Protein AF-A0A060C1A0-F1 (afdb_monomer_lite)

Structure (mmCIF, N/CA/C/O backbone):
data_AF-A0A060C1A0-F1
#
_entry.id   AF-A0A060C1A0-F1
#
loop_
_atom_site.group_PDB
_atom_site.id
_atom_site.type_symbol
_atom_site.label_atom_id
_atom_site.label_alt_id
_atom_site.label_comp_id
_atom_site.label_asym_id
_atom_site.label_entity_id
_atom_site.label_seq_id
_atom_site.pdbx_PDB_ins_code
_atom_site.Cartn_x
_atom_site.Cartn_y
_atom_site.Cartn_z
_atom_site.occupancy
_atom_site.B_iso_or_equiv
_atom_site.auth_seq_id
_atom_site.auth_comp_id
_atom_site.auth_asym_id
_atom_site.auth_atom_id
_atom_site.pdbx_PDB_model_num
ATOM 1 N N . SER A 1 1 ? 15.159 -4.010 13.144 1.00 73.69 1 SER A N 1
ATOM 2 C CA . SER A 1 1 ? 14.381 -2.811 12.758 1.00 73.69 1 SER A CA 1
ATOM 3 C C . SER A 1 1 ? 13.666 -3.091 11.442 1.00 73.69 1 SER A C 1
ATOM 5 O O . SER A 1 1 ? 14.063 -4.011 10.738 1.00 73.69 1 SER A O 1
ATOM 7 N N . MET A 1 2 ? 12.583 -2.373 11.127 1.00 83.44 2 MET A N 1
ATOM 8 C CA . MET A 1 2 ? 11.869 -2.545 9.854 1.00 83.44 2 MET A CA 1
ATOM 9 C C . MET A 1 2 ? 12.676 -1.913 8.714 1.00 83.44 2 MET A C 1
ATOM 11 O O . MET A 1 2 ? 13.098 -0.762 8.839 1.00 83.44 2 MET A O 1
ATOM 15 N N . GLN A 1 3 ? 12.874 -2.663 7.629 1.00 91.25 3 GLN A N 1
ATOM 16 C CA . GLN A 1 3 ? 13.593 -2.197 6.441 1.00 91.25 3 GLN A CA 1
ATOM 17 C C . GLN A 1 3 ? 12.909 -0.956 5.832 1.00 91.25 3 GLN A C 1
ATOM 19 O O . GLN A 1 3 ? 11.673 -0.918 5.824 1.00 91.25 3 GLN A O 1
ATOM 24 N N . PRO A 1 4 ? 13.668 0.043 5.336 1.00 91.38 4 PRO A N 1
ATOM 25 C CA . PRO A 1 4 ? 13.127 1.258 4.718 1.00 91.38 4 PRO A CA 1
ATOM 26 C C . PRO A 1 4 ? 12.074 0.977 3.641 1.00 91.38 4 PRO A C 1
ATOM 28 O O . PRO A 1 4 ? 10.989 1.553 3.666 1.00 91.38 4 PRO A O 1
ATOM 31 N N . GLU A 1 5 ? 12.341 0.011 2.766 1.00 93.00 5 GLU A N 1
ATOM 32 C CA . GLU A 1 5 ? 11.472 -0.367 1.649 1.00 93.00 5 GLU A CA 1
ATOM 33 C C . GLU A 1 5 ? 10.121 -0.892 2.143 1.00 93.00 5 GLU A C 1
ATOM 35 O O . GLU A 1 5 ? 9.077 -0.608 1.561 1.00 93.00 5 GLU A O 1
ATOM 40 N N . GLN A 1 6 ? 10.112 -1.610 3.270 1.00 90.31 6 GLN A N 1
ATOM 41 C CA . GLN A 1 6 ? 8.870 -2.088 3.873 1.00 90.31 6 GLN A CA 1
ATOM 42 C C . GLN A 1 6 ? 8.052 -0.941 4.470 1.00 90.31 6 GLN A C 1
ATOM 44 O O . GLN A 1 6 ? 6.825 -1.000 4.460 1.00 90.31 6 GLN A O 1
ATOM 49 N N . GLN A 1 7 ? 8.704 0.117 4.965 1.00 91.69 7 GLN A N 1
ATOM 50 C CA . GLN A 1 7 ? 7.994 1.305 5.448 1.00 91.69 7 GLN A CA 1
ATOM 51 C C . GLN A 1 7 ? 7.317 2.019 4.280 1.00 91.69 7 GLN A C 1
ATOM 53 O O . GLN A 1 7 ? 6.117 2.271 4.339 1.00 91.69 7 GLN A O 1
ATOM 58 N N . ILE A 1 8 ? 8.063 2.221 3.191 1.00 93.44 8 ILE A N 1
ATOM 59 C CA . ILE A 1 8 ? 7.574 2.849 1.959 1.00 93.44 8 ILE A CA 1
ATOM 60 C C . ILE A 1 8 ? 6.383 2.070 1.380 1.00 93.44 8 ILE A C 1
ATOM 62 O O . ILE A 1 8 ? 5.357 2.662 1.053 1.00 93.44 8 ILE A O 1
ATOM 66 N N . ASN A 1 9 ? 6.465 0.735 1.322 1.00 92.12 9 ASN A N 1
ATOM 67 C CA . ASN A 1 9 ? 5.353 -0.101 0.856 1.00 92.12 9 ASN A CA 1
ATOM 68 C C . ASN A 1 9 ? 4.079 0.107 1.690 1.00 92.12 9 ASN A C 1
ATOM 70 O O . ASN A 1 9 ? 2.977 0.164 1.146 1.00 92.12 9 ASN A O 1
ATOM 74 N N . LEU A 1 10 ? 4.220 0.233 3.012 1.00 94.44 10 LEU A N 1
ATOM 75 C CA . LEU A 1 10 ? 3.090 0.454 3.914 1.00 94.44 10 LEU A CA 1
ATOM 76 C C . LEU A 1 10 ? 2.497 1.854 3.740 1.00 94.44 10 LEU A C 1
ATOM 78 O O . LEU A 1 10 ? 1.275 1.993 3.774 1.00 94.44 10 LEU A O 1
ATOM 82 N N . ASP A 1 11 ? 3.334 2.861 3.502 1.00 94.75 11 ASP A N 1
ATOM 83 C CA . ASP A 1 11 ? 2.884 4.227 3.239 1.00 94.75 11 ASP A CA 1
ATOM 84 C C . ASP A 1 11 ? 2.111 4.313 1.917 1.00 94.75 11 ASP A C 1
ATOM 86 O O . ASP A 1 11 ? 1.034 4.907 1.887 1.00 94.75 11 ASP A O 1
ATOM 90 N N . HIS A 1 12 ? 2.568 3.639 0.857 1.00 95.56 12 HIS A N 1
ATOM 91 C CA . HIS A 1 12 ? 1.835 3.573 -0.413 1.00 95.56 12 HIS A CA 1
ATOM 92 C C . HIS A 1 12 ? 0.451 2.922 -0.264 1.00 95.56 12 HIS A C 1
ATOM 94 O O . HIS A 1 12 ? -0.529 3.426 -0.812 1.00 95.56 12 HIS A O 1
ATOM 100 N N . ILE A 1 13 ? 0.333 1.838 0.514 1.00 96.88 13 ILE A N 1
ATOM 101 C CA . ILE A 1 13 ? -0.962 1.186 0.787 1.00 96.88 13 ILE A CA 1
ATOM 102 C C . ILE A 1 13 ? -1.928 2.153 1.490 1.00 96.88 13 ILE A C 1
ATOM 104 O O . ILE A 1 13 ? -3.116 2.205 1.163 1.00 96.88 13 ILE A O 1
ATOM 108 N N . VAL A 1 14 ? -1.428 2.925 2.457 1.00 97.38 14 VAL A N 1
ATOM 109 C CA . VAL A 1 14 ? -2.231 3.897 3.215 1.00 97.38 14 VAL A CA 1
ATOM 110 C C . VAL A 1 14 ? -2.620 5.085 2.339 1.00 97.38 14 VAL A C 1
ATOM 112 O O . VAL A 1 14 ? -3.780 5.486 2.355 1.00 97.38 14 VAL A O 1
ATOM 115 N N . GLN A 1 15 ? -1.690 5.616 1.540 1.00 97.00 15 GLN A N 1
ATOM 116 C CA . GLN A 1 15 ? -1.949 6.699 0.584 1.00 97.00 15 GLN A CA 1
ATOM 117 C C . GLN A 1 15 ? -2.988 6.302 -0.469 1.00 97.00 15 GLN A C 1
ATOM 119 O O . GLN A 1 15 ? -3.838 7.113 -0.827 1.00 97.00 15 GLN A O 1
ATOM 124 N N . ALA A 1 16 ? -2.979 5.042 -0.912 1.00 96.81 16 ALA A N 1
ATOM 125 C CA . ALA A 1 16 ? -4.007 4.492 -1.791 1.00 96.81 16 ALA A CA 1
ATOM 126 C C . ALA A 1 16 ? -5.373 4.315 -1.095 1.00 96.81 16 ALA A C 1
ATOM 128 O O . ALA A 1 16 ? -6.345 3.927 -1.738 1.00 96.81 16 ALA A O 1
ATOM 129 N N . GLY A 1 17 ? -5.462 4.553 0.219 1.00 97.75 17 GLY A N 1
ATOM 130 C CA . GLY A 1 17 ? -6.665 4.315 1.012 1.00 97.75 17 GLY A CA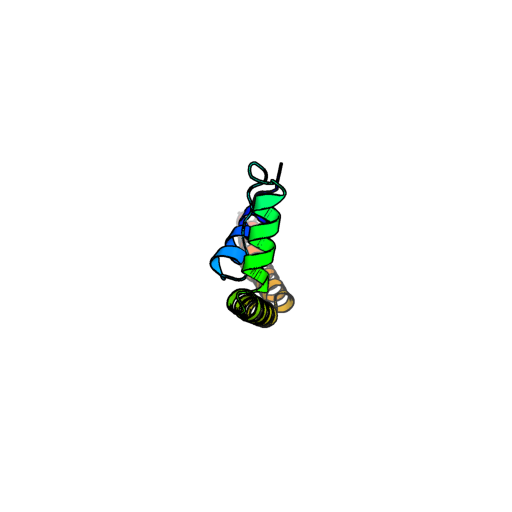 1
ATOM 131 C C . GLY A 1 17 ? -7.038 2.835 1.091 1.00 97.75 17 GLY A C 1
ATOM 132 O O . GLY A 1 17 ? -8.212 2.518 1.266 1.00 97.75 17 GLY A O 1
ATOM 133 N N . ALA A 1 18 ? -6.067 1.935 0.911 1.00 97.88 18 ALA A N 1
ATOM 134 C CA . ALA A 1 18 ? -6.257 0.485 0.867 1.00 97.88 18 ALA A CA 1
ATOM 135 C C . ALA A 1 18 ? -5.921 -0.205 2.203 1.00 97.88 18 ALA A C 1
ATOM 137 O O . ALA A 1 18 ? -6.115 -1.411 2.344 1.00 97.88 18 ALA A O 1
ATOM 138 N N . GLY A 1 19 ? -5.431 0.539 3.198 1.00 97.69 19 GLY A N 1
ATOM 139 C CA . GLY A 1 19 ? -5.124 -0.010 4.514 1.00 97.69 19 GLY A CA 1
ATOM 140 C C . GLY A 1 19 ? -4.939 1.045 5.598 1.00 97.69 19 GLY A C 1
ATOM 141 O O . GLY A 1 19 ? -4.908 2.246 5.336 1.00 97.69 19 GLY A O 1
ATOM 142 N N . ILE A 1 20 ? -4.805 0.568 6.835 1.00 97.88 20 ILE A N 1
ATOM 143 C CA . ILE A 1 20 ? -4.604 1.392 8.030 1.00 97.88 20 ILE A CA 1
ATOM 144 C C . ILE A 1 20 ? -3.237 1.069 8.627 1.00 97.88 20 ILE A C 1
ATOM 146 O O . ILE A 1 20 ? -2.924 -0.087 8.923 1.00 97.88 20 ILE A O 1
ATOM 150 N N . ARG A 1 21 ? -2.422 2.101 8.858 1.00 95.75 21 ARG A N 1
ATOM 151 C CA . ARG A 1 21 ? -1.140 1.953 9.545 1.00 95.75 21 ARG A CA 1
ATOM 152 C C . ARG A 1 21 ? -1.336 1.979 11.053 1.00 95.75 21 ARG A C 1
ATOM 154 O O . ARG A 1 21 ? -1.785 2.979 11.606 1.00 95.75 21 ARG A O 1
ATOM 161 N N . VAL A 1 22 ? -0.887 0.926 11.735 1.00 95.75 22 VAL A N 1
ATOM 162 C CA . VAL A 1 22 ? -0.732 0.940 13.195 1.00 95.75 22 VAL A CA 1
ATOM 163 C C . VAL A 1 22 ? 0.762 0.901 13.532 1.00 95.75 22 VAL A C 1
ATOM 165 O O . VAL A 1 22 ? 1.392 -0.143 13.354 1.00 95.75 22 VA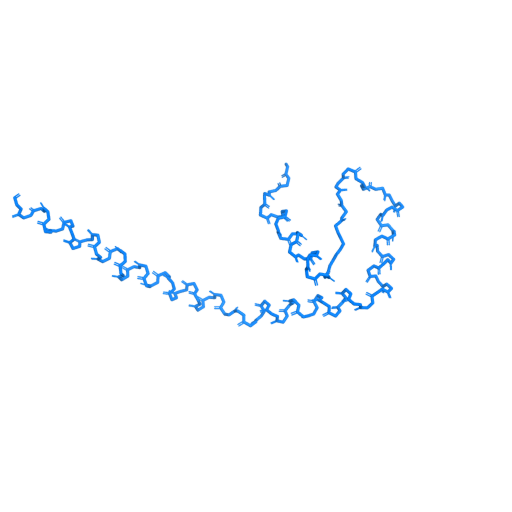L A O 1
ATOM 168 N N . PRO A 1 23 ? 1.362 2.009 14.009 1.00 91.19 23 PRO A N 1
ATOM 169 C CA . PRO A 1 23 ? 2.757 2.017 14.444 1.00 91.19 23 PRO A CA 1
ATOM 170 C C . PRO A 1 23 ? 2.985 1.027 15.591 1.00 91.19 23 PRO A C 1
ATOM 172 O O . PRO A 1 23 ? 2.149 0.942 16.490 1.00 91.19 23 PRO A O 1
ATOM 175 N N . ALA A 1 24 ? 4.127 0.331 15.601 1.00 91.25 24 ALA A N 1
ATOM 176 C CA . ALA A 1 24 ? 4.440 -0.708 16.594 1.00 91.25 24 ALA A CA 1
ATOM 177 C C . ALA A 1 24 ? 4.305 -0.219 18.048 1.00 91.25 24 ALA A C 1
ATOM 179 O O . ALA A 1 24 ? 3.725 -0.897 18.891 1.00 91.25 24 ALA A O 1
ATOM 180 N N . VAL A 1 25 ? 4.723 1.021 18.322 1.00 94.06 25 VAL A N 1
ATOM 181 C CA . VAL A 1 25 ? 4.593 1.664 19.646 1.00 94.06 25 VAL A CA 1
ATOM 182 C C . VAL A 1 25 ? 3.136 1.856 20.105 1.00 94.06 25 VAL A C 1
ATOM 184 O O . VAL A 1 25 ? 2.880 2.151 21.270 1.00 94.06 25 VAL A O 1
ATOM 187 N N . ARG A 1 26 ? 2.160 1.694 19.203 1.00 95.25 26 ARG A N 1
ATOM 188 C CA . ARG A 1 26 ? 0.716 1.798 19.465 1.00 95.25 26 ARG A CA 1
ATOM 189 C C . ARG A 1 26 ? -0.011 0.451 19.395 1.00 95.25 26 ARG A C 1
ATOM 191 O O . ARG A 1 26 ? -1.242 0.440 19.441 1.00 95.25 26 ARG A O 1
ATOM 198 N N . TRP A 1 27 ? 0.701 -0.675 19.310 1.00 95.38 27 TRP A N 1
ATOM 199 C CA . TRP A 1 27 ? 0.104 -2.015 19.265 1.00 95.38 27 TRP A CA 1
ATOM 200 C C . TRP A 1 27 ? -0.501 -2.407 20.616 1.00 95.38 27 TRP A C 1
ATOM 202 O O . TRP A 1 27 ? 0.080 -3.123 21.423 1.00 95.38 27 TRP A O 1
ATOM 212 N N . LYS A 1 28 ? -1.712 -1.912 20.865 1.00 97.56 28 LYS A N 1
ATOM 213 C CA . LYS A 1 28 ? -2.553 -2.269 22.008 1.00 97.56 28 LYS A CA 1
ATOM 214 C C . LYS A 1 28 ? -3.797 -2.970 21.484 1.00 97.56 28 LYS A C 1
ATOM 216 O O . LYS A 1 28 ? -4.369 -2.517 20.493 1.00 97.56 28 LYS A O 1
ATOM 221 N N . LYS A 1 29 ? -4.277 -4.004 22.188 1.00 98.06 29 LYS A N 1
ATOM 222 C CA . LYS A 1 29 ? -5.476 -4.788 21.815 1.00 98.06 29 LYS A CA 1
ATOM 223 C C . LYS A 1 29 ? -6.640 -3.907 21.346 1.00 98.06 29 LYS A C 1
ATOM 225 O O . LYS A 1 29 ? -7.226 -4.162 20.301 1.00 98.06 29 LYS A O 1
ATOM 230 N N . ARG A 1 30 ? -6.944 -2.839 22.095 1.00 98.19 30 ARG A N 1
ATOM 231 C CA . ARG A 1 30 ? -8.013 -1.885 21.756 1.00 98.19 30 ARG A CA 1
ATOM 232 C C . ARG A 1 30 ? -7.789 -1.189 20.409 1.00 98.19 30 ARG A C 1
ATOM 234 O O . ARG A 1 30 ? -8.734 -1.083 19.645 1.00 98.19 30 ARG A O 1
ATOM 241 N N . ILE A 1 31 ? -6.574 -0.716 20.130 1.00 98.12 31 ILE A N 1
ATOM 242 C CA . ILE A 1 31 ? -6.252 0.007 18.888 1.00 98.12 31 ILE A CA 1
ATOM 243 C C . ILE A 1 31 ? -6.325 -0.931 17.686 1.00 98.12 31 ILE A C 1
ATOM 245 O O . ILE A 1 31 ? -6.911 -0.575 16.672 1.00 98.12 31 ILE A O 1
ATOM 249 N N . ILE A 1 32 ? -5.780 -2.141 17.823 1.00 97.88 32 ILE A N 1
ATOM 250 C CA . ILE A 1 32 ? -5.831 -3.149 16.759 1.00 97.88 32 ILE A CA 1
ATOM 251 C C . ILE A 1 32 ? -7.285 -3.516 16.451 1.00 97.88 32 ILE A C 1
ATOM 253 O O . ILE A 1 32 ? -7.674 -3.517 15.289 1.00 97.88 32 ILE A O 1
ATOM 257 N N . ARG A 1 33 ? -8.106 -3.756 17.485 1.00 98.38 33 ARG A N 1
ATOM 258 C CA . ARG A 1 33 ? -9.539 -4.029 17.315 1.00 98.38 33 ARG A CA 1
ATOM 259 C C . ARG A 1 33 ? -10.247 -2.903 16.561 1.00 98.38 33 ARG A C 1
ATOM 261 O O . ARG A 1 33 ? -10.944 -3.192 15.602 1.00 98.38 33 ARG A O 1
ATOM 268 N N . LEU A 1 34 ? -10.027 -1.647 16.953 1.00 98.31 34 LEU A N 1
ATOM 269 C CA . LEU A 1 34 ? -10.637 -0.495 16.279 1.00 98.31 34 LEU A CA 1
ATOM 270 C C . LEU A 1 34 ? -10.219 -0.390 14.806 1.00 98.31 34 LEU A C 1
ATOM 272 O O . LEU A 1 34 ? -11.055 -0.105 13.961 1.00 98.31 34 LEU A O 1
ATOM 276 N N . ALA A 1 35 ? -8.950 -0.655 14.483 1.00 98.12 35 ALA A N 1
ATOM 277 C CA . ALA A 1 35 ? -8.491 -0.657 13.095 1.00 98.12 35 ALA A CA 1
ATOM 278 C C . ALA A 1 35 ? -9.142 -1.781 12.268 1.00 98.12 35 ALA A C 1
ATOM 280 O O . ALA A 1 35 ? -9.489 -1.567 11.109 1.00 98.12 35 ALA A O 1
ATOM 281 N N . ILE A 1 36 ? -9.327 -2.967 12.860 1.00 98.00 36 ILE A N 1
ATOM 282 C CA . ILE A 1 36 ? -10.040 -4.081 12.217 1.00 98.00 36 ILE A CA 1
ATOM 283 C C . ILE A 1 36 ? -11.517 -3.724 12.008 1.00 98.00 36 ILE A C 1
ATOM 285 O O . ILE A 1 36 ? -12.058 -3.963 10.933 1.00 98.00 36 ILE A O 1
ATOM 289 N N . GLU A 1 37 ? -12.174 -3.149 13.012 1.00 98.38 37 GLU A N 1
ATOM 290 C CA . GLU A 1 37 ? -13.571 -2.712 12.909 1.00 98.38 37 GLU A CA 1
ATOM 291 C C . GLU A 1 37 ? -13.735 -1.667 11.797 1.00 98.38 37 GLU A C 1
ATOM 293 O O . GLU A 1 37 ? -14.561 -1.860 10.911 1.00 98.38 37 GLU A O 1
ATOM 298 N N . GLU A 1 38 ? -12.882 -0.640 11.760 1.00 98.12 38 GLU A N 1
ATOM 299 C CA . GLU A 1 38 ? -12.909 0.389 10.712 1.00 98.12 38 GLU A CA 1
ATOM 300 C C . GLU A 1 38 ? -12.732 -0.215 9.311 1.00 98.12 38 GLU A C 1
ATOM 302 O O . GLU A 1 38 ? -13.567 -0.008 8.431 1.00 98.12 38 GLU A O 1
ATOM 307 N N . ILE A 1 39 ? -11.681 -1.016 9.093 1.00 97.75 39 ILE A N 1
ATOM 308 C CA . ILE A 1 39 ? -11.381 -1.543 7.753 1.00 97.75 39 ILE A CA 1
ATOM 309 C C . ILE A 1 39 ? -12.434 -2.547 7.259 1.00 97.75 39 ILE A C 1
ATOM 311 O O . ILE A 1 39 ? -12.615 -2.706 6.053 1.00 97.75 39 ILE A O 1
ATOM 315 N N . THR A 1 40 ? -13.127 -3.236 8.172 1.00 97.62 40 THR A N 1
ATOM 316 C CA . THR A 1 40 ? -14.173 -4.211 7.819 1.00 97.62 40 THR A CA 1
ATOM 317 C C . THR A 1 40 ? -15.540 -3.566 7.610 1.00 97.62 40 THR A C 1
ATOM 319 O O . THR A 1 40 ? -16.313 -4.060 6.791 1.00 97.62 40 THR A O 1
ATOM 322 N N . GLN A 1 41 ? -15.840 -2.467 8.305 1.00 98.00 41 GLN A N 1
ATOM 323 C CA . GLN A 1 41 ? -17.113 -1.749 8.182 1.00 98.00 41 GLN A CA 1
ATOM 324 C C . GLN A 1 41 ? -17.109 -0.732 7.036 1.00 98.00 41 GLN A C 1
ATOM 326 O O . GLN A 1 41 ? -18.158 -0.434 6.466 1.00 98.00 41 GLN A O 1
ATOM 331 N N . ASN A 1 42 ? -15.938 -0.222 6.656 1.00 97.88 42 ASN A N 1
ATOM 332 C CA . ASN A 1 42 ? -15.801 0.757 5.591 1.00 97.88 42 ASN A CA 1
ATOM 333 C C . ASN A 1 42 ? -15.407 0.089 4.261 1.00 97.88 42 ASN A C 1
ATOM 335 O O . ASN A 1 42 ? -14.240 -0.196 3.983 1.00 97.88 42 ASN A O 1
ATOM 339 N N . ALA A 1 43 ? -16.403 -0.116 3.392 1.00 97.75 43 ALA A N 1
ATOM 340 C CA . ALA A 1 43 ? -16.227 -0.768 2.092 1.00 97.75 43 ALA A CA 1
ATOM 341 C C . ALA A 1 43 ? -15.248 -0.039 1.144 1.00 97.75 43 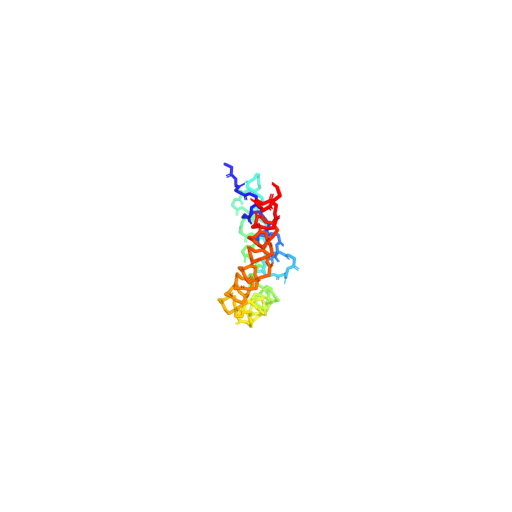ALA A C 1
ATOM 343 O O . ALA A 1 43 ? -14.758 -0.650 0.188 1.00 97.75 43 ALA A O 1
ATOM 344 N N . ALA A 1 44 ? -14.931 1.239 1.395 1.00 98.25 44 ALA A N 1
ATOM 345 C CA . ALA A 1 44 ? -13.977 1.990 0.584 1.00 98.25 44 ALA A CA 1
ATOM 346 C C . ALA A 1 44 ? -12.576 1.361 0.613 1.00 98.25 44 ALA A C 1
ATOM 348 O O . ALA A 1 44 ? -11.940 1.284 -0.437 1.00 98.25 44 ALA A O 1
ATOM 349 N N . TYR A 1 45 ? -12.129 0.829 1.759 1.00 98.44 45 TYR A N 1
ATOM 350 C CA . TYR A 1 45 ? -10.824 0.166 1.863 1.00 98.44 45 TYR A CA 1
ATOM 351 C C . TYR A 1 45 ? -10.714 -1.029 0.921 1.00 98.44 45 TYR A C 1
ATOM 353 O O . TYR A 1 45 ? -9.730 -1.164 0.195 1.00 98.44 45 TYR A O 1
ATOM 361 N N . ARG A 1 46 ? -11.755 -1.867 0.875 1.00 97.81 46 ARG A N 1
ATOM 362 C CA . ARG A 1 46 ? -11.807 -3.013 -0.036 1.00 97.81 46 ARG A CA 1
ATOM 363 C C . ARG A 1 46 ? -11.789 -2.568 -1.495 1.00 97.81 46 ARG A C 1
ATOM 365 O O . ARG A 1 46 ? -10.989 -3.082 -2.273 1.00 97.81 46 ARG A O 1
ATOM 372 N N . LYS A 1 47 ? -12.633 -1.598 -1.855 1.00 98.25 47 LYS A N 1
ATOM 373 C CA . LYS A 1 47 ? -12.700 -1.058 -3.220 1.00 98.25 47 LYS A CA 1
ATOM 374 C C . LYS A 1 47 ? -11.348 -0.493 -3.669 1.00 98.25 47 LYS A C 1
ATOM 376 O O . LYS A 1 47 ? -10.913 -0.740 -4.791 1.00 98.25 47 LYS A O 1
ATOM 381 N N . ASN A 1 48 ? -10.670 0.239 -2.792 1.00 98.31 48 ASN A N 1
ATOM 382 C CA . ASN A 1 48 ? -9.362 0.818 -3.078 1.00 98.31 48 ASN A CA 1
ATOM 383 C C . ASN A 1 48 ? -8.264 -0.248 -3.167 1.00 98.31 48 ASN A C 1
ATOM 385 O O . ASN A 1 48 ? -7.411 -0.161 -4.045 1.00 98.31 48 ASN A O 1
ATOM 389 N N . ALA A 1 49 ? -8.305 -1.283 -2.324 1.00 97.38 49 ALA A N 1
ATOM 390 C CA . ALA A 1 49 ? -7.384 -2.414 -2.415 1.00 97.38 49 ALA A CA 1
ATOM 391 C C . ALA A 1 49 ? -7.548 -3.188 -3.735 1.00 97.38 49 ALA A C 1
ATOM 393 O O . ALA A 1 49 ? -6.558 -3.564 -4.362 1.00 97.38 49 ALA A O 1
ATOM 394 N N . GLU A 1 50 ? -8.787 -3.392 -4.192 1.00 97.31 50 GLU A N 1
ATOM 395 C CA . GLU A 1 50 ? -9.076 -3.998 -5.497 1.00 97.31 50 GLU A CA 1
ATOM 396 C C . GLU A 1 50 ? -8.557 -3.120 -6.647 1.00 97.31 50 GLU A C 1
ATOM 398 O O . GLU A 1 50 ? -7.881 -3.630 -7.540 1.00 97.31 50 GLU A O 1
ATOM 403 N N . LYS A 1 51 ? -8.776 -1.800 -6.580 1.00 96.75 51 LYS A N 1
ATOM 404 C CA . LYS A 1 51 ? -8.230 -0.841 -7.552 1.00 96.75 51 LYS A CA 1
ATOM 405 C C . LYS A 1 51 ? -6.698 -0.884 -7.603 1.00 96.75 51 LYS A C 1
ATOM 407 O O . LYS A 1 51 ? -6.140 -1.017 -8.689 1.00 96.75 51 LYS A O 1
ATOM 412 N N . LEU A 1 52 ? -6.029 -0.836 -6.448 1.00 95.44 52 LEU A N 1
ATOM 413 C CA . LEU A 1 52 ? -4.569 -0.908 -6.346 1.00 95.44 52 LEU A CA 1
ATOM 414 C C . LEU A 1 52 ? -4.032 -2.219 -6.937 1.00 95.44 52 LEU A C 1
ATOM 416 O O . LEU A 1 52 ? -3.073 -2.214 -7.705 1.00 95.44 52 LEU A O 1
ATOM 420 N N . ARG A 1 53 ? -4.678 -3.351 -6.636 1.00 94.62 53 ARG A N 1
ATOM 421 C CA . ARG A 1 53 ? -4.329 -4.654 -7.222 1.00 94.62 53 ARG A CA 1
ATOM 422 C C . ARG A 1 53 ? -4.420 -4.624 -8.747 1.00 94.62 53 ARG A C 1
ATOM 424 O O . ARG A 1 53 ? -3.538 -5.154 -9.421 1.00 94.62 53 ARG A O 1
ATOM 431 N N . ASP A 1 54 ? -5.492 -4.059 -9.288 1.00 94.62 54 ASP A N 1
ATOM 432 C CA . ASP A 1 54 ? -5.714 -4.022 -10.731 1.00 94.62 54 ASP A CA 1
ATOM 433 C C . ASP A 1 54 ? -4.712 -3.084 -11.426 1.00 94.62 54 ASP A C 1
ATOM 435 O O . ASP A 1 54 ? -4.210 -3.420 -12.498 1.00 94.62 54 ASP A O 1
ATOM 439 N N . GLU A 1 55 ? -4.338 -1.968 -10.795 1.00 91.31 55 GLU A N 1
ATOM 440 C CA . GLU A 1 55 ? -3.244 -1.096 -11.245 1.00 91.31 55 GLU A CA 1
ATOM 441 C C . GLU A 1 55 ? -1.900 -1.835 -11.265 1.00 91.31 55 GLU A C 1
ATOM 443 O O . GLU A 1 55 ? -1.216 -1.830 -12.288 1.00 91.31 55 GLU A O 1
ATOM 448 N N . MET A 1 56 ? -1.556 -2.557 -10.193 1.00 88.31 56 MET A N 1
ATOM 449 C CA . MET A 1 56 ? -0.323 -3.353 -10.134 1.00 88.31 56 MET A CA 1
ATOM 450 C C . MET A 1 56 ? -0.275 -4.440 -11.216 1.00 88.31 56 MET A C 1
ATOM 452 O O . MET A 1 56 ? 0.784 -4.704 -11.779 1.00 88.31 56 MET A O 1
ATOM 456 N N . ARG A 1 57 ? -1.415 -5.062 -11.539 1.00 88.31 57 ARG A N 1
ATOM 457 C CA . ARG A 1 57 ? -1.509 -6.104 -12.578 1.00 88.31 57 ARG A CA 1
ATOM 458 C C . ARG A 1 57 ? -1.364 -5.575 -14.000 1.00 88.31 57 ARG A C 1
ATOM 460 O O . ARG A 1 57 ? -0.988 -6.342 -14.880 1.00 88.31 57 ARG A O 1
ATOM 467 N N . ARG A 1 58 ? -1.673 -4.298 -14.246 1.00 88.25 58 ARG A N 1
ATOM 468 C CA . ARG A 1 58 ? -1.488 -3.677 -15.570 1.00 88.25 58 ARG A CA 1
ATOM 469 C C . ARG A 1 58 ? -0.017 -3.480 -15.921 1.00 88.25 58 ARG A C 1
ATOM 471 O O . ARG A 1 58 ? 0.310 -3.338 -17.095 1.00 88.25 58 ARG A O 1
ATOM 478 N N . ILE A 1 59 ? 0.861 -3.466 -14.924 1.00 84.75 59 ILE A N 1
ATOM 479 C CA . ILE A 1 59 ? 2.294 -3.294 -15.126 1.00 84.75 59 ILE A CA 1
ATOM 480 C C . ILE A 1 59 ? 2.902 -4.655 -15.476 1.00 84.75 59 ILE A C 1
ATOM 482 O O . ILE A 1 59 ? 3.127 -5.489 -14.599 1.00 84.75 59 ILE A O 1
ATOM 486 N N . ASP A 1 60 ? 3.227 -4.870 -16.754 1.00 85.19 60 ASP A N 1
ATOM 487 C CA . ASP A 1 60 ? 4.087 -5.986 -17.165 1.00 85.19 60 ASP A CA 1
ATOM 488 C C . ASP A 1 60 ? 5.540 -5.673 -16.794 1.00 85.19 60 ASP A C 1
ATOM 490 O O . ASP A 1 60 ? 6.353 -5.199 -17.593 1.00 85.19 60 ASP A O 1
ATOM 494 N N . SER A 1 61 ? 5.847 -5.908 -15.521 1.00 83.69 61 SER A N 1
ATOM 495 C CA . SER A 1 61 ? 7.140 -5.581 -14.926 1.00 83.69 61 SER A CA 1
ATOM 496 C C . SER A 1 61 ? 8.262 -6.375 -15.587 1.00 83.69 61 SER A C 1
ATOM 498 O O . SER A 1 61 ? 9.347 -5.844 -15.781 1.00 83.69 61 SER A O 1
ATOM 500 N N . ARG A 1 62 ? 8.005 -7.623 -16.004 1.00 86.75 62 ARG A N 1
ATOM 501 C CA . ARG A 1 62 ? 9.022 -8.447 -16.671 1.00 86.75 62 ARG A CA 1
ATOM 502 C C . ARG A 1 62 ? 9.417 -7.849 -18.007 1.00 86.75 62 ARG A C 1
ATOM 504 O O . ARG A 1 62 ? 10.607 -7.688 -18.264 1.00 86.75 62 ARG A O 1
ATOM 511 N N . ARG A 1 63 ? 8.433 -7.496 -18.837 1.00 91.75 63 ARG A N 1
ATOM 512 C CA . ARG A 1 63 ? 8.703 -6.873 -20.132 1.00 91.75 63 ARG A CA 1
ATOM 513 C C . ARG A 1 63 ? 9.392 -5.523 -19.966 1.00 91.75 63 ARG A C 1
ATOM 515 O O . ARG A 1 63 ? 10.381 -5.276 -20.650 1.00 91.75 63 ARG A O 1
ATOM 522 N N . ALA A 1 64 ? 8.900 -4.679 -19.059 1.00 90.38 64 ALA A N 1
ATOM 523 C CA . ALA A 1 64 ? 9.479 -3.361 -18.810 1.00 90.38 64 ALA A CA 1
ATOM 524 C C . ALA A 1 64 ? 10.934 -3.457 -18.320 1.00 90.38 64 ALA A C 1
ATOM 526 O O . ALA A 1 64 ? 11.810 -2.785 -18.858 1.00 90.38 64 ALA A O 1
ATOM 527 N N . THR A 1 65 ? 11.214 -4.339 -17.357 1.00 93.19 65 THR A N 1
ATOM 528 C CA . THR A 1 65 ? 12.572 -4.563 -16.848 1.00 93.19 65 THR A CA 1
ATOM 529 C C . THR A 1 65 ? 13.486 -5.149 -17.919 1.00 93.19 65 THR A C 1
ATOM 531 O O . THR A 1 65 ? 14.600 -4.664 -18.080 1.00 93.19 65 THR A O 1
ATOM 534 N N . ALA A 1 66 ? 13.034 -6.148 -18.683 1.00 94.12 66 ALA A N 1
ATOM 535 C CA . ALA A 1 66 ? 13.840 -6.736 -19.751 1.00 94.12 66 ALA A CA 1
ATOM 536 C C . ALA A 1 66 ? 14.207 -5.699 -20.823 1.00 94.12 66 ALA A C 1
ATOM 538 O O . ALA A 1 66 ? 15.366 -5.624 -21.224 1.00 94.12 66 ALA A O 1
ATOM 539 N N . ALA A 1 67 ? 13.245 -4.867 -21.235 1.00 94.25 67 ALA A N 1
ATOM 540 C CA . ALA A 1 67 ? 13.489 -3.781 -22.177 1.00 94.25 67 ALA A CA 1
ATOM 541 C C . ALA A 1 67 ? 14.501 -2.764 -21.626 1.00 94.25 67 ALA A C 1
ATOM 543 O O . ALA A 1 67 ? 15.437 -2.408 -22.332 1.00 94.25 67 ALA A O 1
ATOM 544 N N . ALA A 1 68 ? 14.362 -2.352 -20.362 1.00 94.12 68 ALA A N 1
ATOM 545 C CA . ALA A 1 68 ? 15.277 -1.401 -19.732 1.00 94.12 68 ALA A CA 1
ATOM 546 C C . ALA A 1 68 ? 16.706 -1.955 -19.583 1.00 94.12 68 ALA A C 1
ATOM 548 O O . ALA A 1 68 ? 17.675 -1.243 -19.831 1.00 94.12 68 ALA A O 1
ATOM 549 N N . ILE A 1 69 ? 16.851 -3.231 -19.208 1.00 94.06 69 ILE A N 1
ATOM 550 C CA . ILE A 1 69 ? 18.160 -3.896 -19.121 1.00 94.06 69 ILE A CA 1
ATOM 551 C C . ILE A 1 69 ? 18.798 -3.991 -20.506 1.00 94.06 69 ILE A C 1
ATOM 553 O O . ILE A 1 69 ? 19.985 -3.712 -20.654 1.00 94.06 69 ILE A O 1
ATOM 557 N N . TRP A 1 70 ? 18.026 -4.387 -21.518 1.00 93.75 70 TRP A N 1
ATOM 558 C CA . TRP A 1 70 ? 18.538 -4.503 -22.879 1.00 93.75 70 TRP A CA 1
ATOM 559 C C . TRP A 1 70 ? 18.999 -3.151 -23.426 1.00 93.75 70 TRP A C 1
ATOM 561 O O . TRP A 1 70 ? 20.106 -3.051 -23.950 1.00 93.75 70 TRP A O 1
ATOM 571 N N . ASP A 1 71 ? 18.196 -2.105 -23.231 1.00 94.12 71 ASP A N 1
ATOM 572 C CA . ASP A 1 71 ? 18.542 -0.732 -23.600 1.00 94.12 71 ASP A CA 1
ATOM 573 C C . ASP A 1 71 ? 19.838 -0.267 -22.920 1.00 94.12 71 ASP A C 1
ATOM 575 O O . ASP A 1 71 ? 20.747 0.240 -23.576 1.00 94.12 71 ASP A O 1
ATOM 579 N N . PHE A 1 72 ? 19.986 -0.549 -21.622 1.00 93.19 72 PHE A N 1
ATOM 580 C CA . PHE A 1 72 ? 21.217 -0.272 -20.886 1.00 93.19 72 PHE A CA 1
ATOM 581 C C . PHE A 1 72 ? 22.432 -1.010 -21.475 1.00 93.19 72 PHE A C 1
ATOM 583 O O . PHE A 1 72 ? 23.496 -0.419 -21.645 1.00 93.19 72 PHE A O 1
ATOM 590 N N . ILE A 1 73 ? 22.301 -2.291 -21.827 1.00 91.50 73 ILE A N 1
ATOM 591 C CA . ILE A 1 73 ? 23.413 -3.055 -22.412 1.00 91.50 73 ILE A CA 1
ATOM 592 C C . ILE A 1 73 ? 23.834 -2.473 -23.767 1.00 91.50 73 ILE A C 1
ATOM 594 O O . ILE A 1 73 ? 25.028 -2.324 -24.025 1.00 91.50 73 ILE A O 1
ATOM 598 N N . ILE A 1 74 ? 22.874 -2.146 -24.632 1.00 91.50 74 ILE A N 1
ATOM 599 C CA . ILE A 1 74 ? 23.169 -1.677 -25.990 1.00 91.50 74 ILE A CA 1
ATOM 600 C C . ILE A 1 74 ? 23.708 -0.246 -25.987 1.00 91.50 74 ILE A C 1
ATOM 602 O O . ILE A 1 74 ? 24.697 0.030 -26.668 1.00 91.50 74 ILE A O 1
ATOM 606 N N . ASN A 1 75 ? 23.095 0.644 -25.209 1.00 85.00 75 ASN A N 1
ATOM 607 C CA . ASN A 1 75 ? 23.408 2.067 -25.271 1.00 85.00 75 ASN A CA 1
ATOM 608 C C . ASN A 1 75 ? 24.501 2.448 -24.269 1.00 85.00 75 ASN A C 1
ATOM 610 O O . ASN A 1 75 ? 25.502 3.024 -24.662 1.00 85.00 75 ASN A O 1
ATOM 614 N N . LYS A 1 76 ? 24.398 2.049 -22.997 1.00 74.69 76 LYS A N 1
ATOM 615 C CA . LYS A 1 76 ? 25.38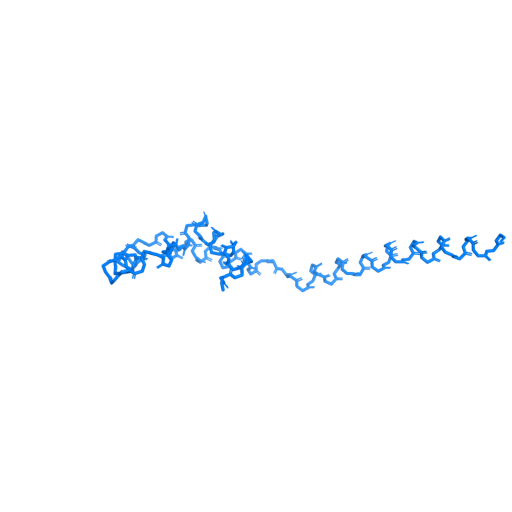3 2.438 -21.969 1.00 74.69 76 LYS A CA 1
ATOM 616 C C . LYS A 1 76 ? 26.678 1.627 -22.040 1.00 74.69 76 LYS A C 1
ATOM 618 O O . LYS A 1 76 ? 27.756 2.202 -22.132 1.00 74.69 76 LYS A O 1
ATOM 623 N N . LEU A 1 77 ? 26.592 0.295 -22.038 1.00 70.38 77 LEU A N 1
ATOM 624 C CA . LEU A 1 77 ? 27.797 -0.554 -22.073 1.00 70.38 77 LEU A CA 1
ATOM 625 C C . LEU A 1 77 ? 28.445 -0.606 -23.465 1.00 70.38 77 LEU A C 1
ATOM 627 O O . LEU A 1 77 ? 29.656 -0.805 -23.584 1.00 70.38 77 LEU A O 1
ATOM 631 N N . GLY A 1 78 ? 27.650 -0.443 -24.525 1.00 63.72 78 GLY A N 1
ATOM 632 C CA . GLY A 1 78 ? 28.150 -0.371 -25.897 1.00 63.72 78 GLY A CA 1
ATOM 633 C C . GLY A 1 78 ? 28.932 0.912 -26.191 1.00 63.72 78 GLY A C 1
ATOM 634 O O . GLY A 1 78 ? 29.898 0.870 -26.948 1.00 63.72 78 GLY A O 1
ATOM 635 N N . GLU A 1 79 ? 28.540 2.049 -25.614 1.00 63.03 79 GLU A N 1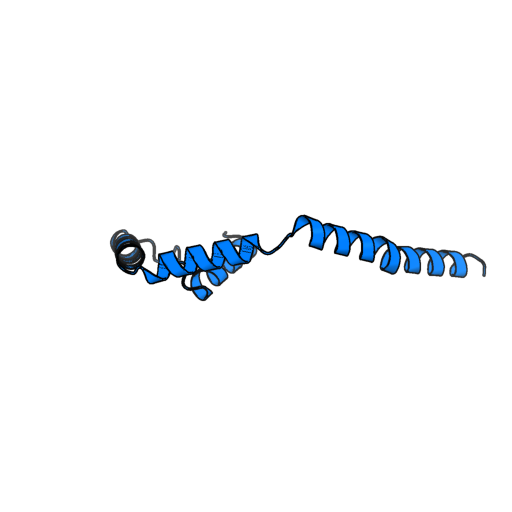
ATOM 636 C CA . GLU A 1 79 ? 29.278 3.321 -25.713 1.00 63.03 79 GLU A CA 1
ATOM 637 C C . GLU A 1 79 ? 30.589 3.275 -24.918 1.00 63.03 79 GLU A C 1
ATOM 639 O O . GLU A 1 79 ? 31.646 3.485 -25.503 1.00 63.03 79 GLU A O 1
ATOM 644 N N . GLU A 1 80 ? 30.562 2.836 -23.655 1.00 60.97 80 GLU A N 1
ATOM 645 C CA . GLU A 1 80 ? 31.773 2.721 -22.821 1.00 60.97 80 GLU A CA 1
ATOM 646 C C . GLU A 1 80 ? 32.840 1.792 -23.432 1.00 60.97 80 GLU A C 1
ATOM 648 O O . GLU A 1 80 ? 34.039 2.061 -23.341 1.00 60.97 80 GLU A O 1
ATOM 653 N N . LYS A 1 81 ? 32.429 0.704 -24.103 1.00 59.62 81 LYS A N 1
ATOM 654 C CA . LYS A 1 81 ? 33.364 -0.171 -24.830 1.00 59.62 81 LYS A CA 1
ATOM 655 C C . LYS A 1 81 ? 33.978 0.484 -26.065 1.00 59.62 81 LYS A C 1
ATOM 657 O O . LYS A 1 81 ? 35.125 0.176 -26.377 1.00 59.62 81 LYS A O 1
ATOM 662 N N . ARG A 1 82 ? 33.229 1.323 -26.784 1.00 59.97 82 ARG A N 1
ATOM 663 C CA . ARG A 1 82 ? 33.735 2.041 -27.965 1.00 59.97 82 ARG A CA 1
ATOM 664 C C . ARG A 1 82 ? 34.733 3.116 -27.542 1.00 59.97 82 ARG A C 1
ATOM 666 O O . ARG A 1 82 ? 35.852 3.113 -28.041 1.00 59.97 82 ARG A O 1
ATOM 673 N N . ASP A 1 83 ? 34.395 3.893 -26.517 1.00 64.50 83 ASP A N 1
ATOM 674 C CA . ASP A 1 83 ? 35.279 4.922 -25.963 1.00 64.50 83 ASP A CA 1
ATOM 675 C C . ASP A 1 83 ? 36.589 4.327 -25.403 1.00 64.50 83 ASP A C 1
ATOM 677 O O . ASP A 1 83 ? 37.667 4.897 -25.576 1.00 64.50 83 ASP A O 1
ATOM 681 N N . ALA A 1 84 ?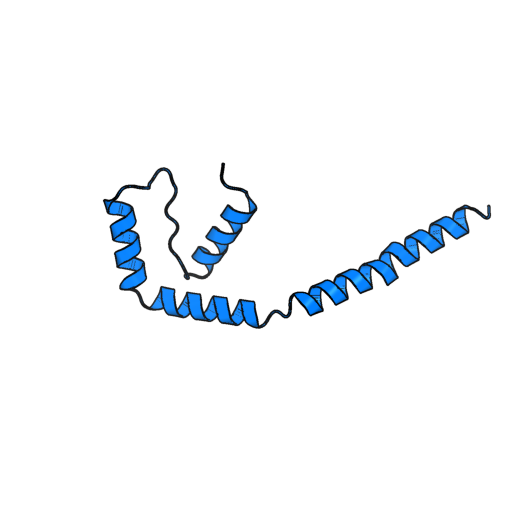 36.530 3.144 -24.777 1.00 60.88 84 ALA A N 1
ATOM 682 C CA . ALA A 1 84 ? 37.716 2.444 -24.274 1.00 60.88 84 ALA A CA 1
ATOM 683 C C . ALA A 1 84 ? 38.623 1.876 -25.385 1.00 60.88 84 ALA A C 1
ATOM 685 O O . ALA A 1 84 ? 39.842 1.826 -25.212 1.00 60.88 84 ALA A O 1
ATOM 686 N N . LEU A 1 85 ? 38.054 1.442 -26.517 1.00 60.59 85 LEU A N 1
ATOM 687 C CA . LEU A 1 85 ? 38.820 0.953 -27.672 1.00 60.59 85 LEU A CA 1
ATOM 688 C C . LEU A 1 85 ? 39.525 2.104 -28.404 1.00 60.59 85 LEU A C 1
ATOM 690 O O . LEU A 1 85 ? 40.695 1.965 -28.759 1.00 60.59 85 LEU A O 1
ATOM 694 N N . ASP A 1 86 ? 38.856 3.248 -28.545 1.00 61.41 86 ASP A N 1
ATOM 695 C CA . ASP A 1 86 ? 39.416 4.443 -29.186 1.00 61.41 86 ASP A CA 1
ATOM 696 C C . ASP A 1 86 ? 40.517 5.105 -28.331 1.00 61.41 86 ASP A C 1
ATOM 698 O O . ASP A 1 86 ? 41.464 5.690 -28.861 1.00 61.41 86 ASP A O 1
ATOM 702 N N . ALA A 1 87 ? 40.447 4.978 -27.000 1.00 63.09 87 ALA A N 1
ATOM 703 C CA . ALA A 1 87 ? 41.484 5.460 -26.083 1.00 63.09 87 ALA A CA 1
ATOM 704 C C . ALA A 1 87 ? 42.750 4.578 -26.053 1.00 63.09 87 ALA A C 1
ATOM 706 O O . ALA A 1 87 ? 43.823 5.075 -25.717 1.00 63.09 87 ALA A O 1
ATOM 707 N N . GLY A 1 88 ? 42.644 3.289 -26.400 1.00 58.41 88 GLY A N 1
ATOM 708 C CA . GLY A 1 88 ? 43.763 2.336 -26.423 1.00 58.41 88 GLY A CA 1
ATOM 709 C C . GLY A 1 88 ? 44.557 2.291 -27.737 1.00 58.41 88 GLY A C 1
ATOM 710 O O . GLY A 1 88 ? 45.558 1.583 -27.812 1.00 58.41 88 GLY A O 1
ATOM 711 N N . GLN A 1 89 ? 44.117 3.016 -28.771 1.00 56.41 89 GLN A N 1
ATOM 712 C CA . GLN A 1 89 ? 44.799 3.131 -30.070 1.00 56.41 89 GLN A CA 1
ATOM 713 C C . GLN A 1 89 ? 45.638 4.417 -30.225 1.00 56.41 89 GLN A C 1
ATOM 715 O O . GLN A 1 89 ? 46.130 4.686 -31.322 1.00 56.41 89 GLN A O 1
ATOM 720 N N . LYS A 1 90 ? 45.812 5.207 -29.156 1.00 48.09 90 LYS A N 1
ATOM 721 C CA . LYS A 1 90 ? 46.678 6.399 -29.126 1.00 48.09 90 LYS A CA 1
ATOM 722 C C . LYS A 1 90 ? 47.990 6.156 -28.396 1.00 48.09 90 LYS A C 1
ATOM 724 O O . LYS A 1 90 ? 47.964 5.470 -27.352 1.00 48.09 90 LYS A O 1
#

Secondary structure (DSSP, 8-state):
---HHHHHHHHHHHHTTS-----GGG--HHHHHHHHHHHHH-HHHHHHHHHHHHHHHH--HHHHHHHHHHHIIIIIIHHHHHHHHHHTT-

Sequence (90 aa):
SMQPEQQINLDHIVQAGAGIRVPAVRWKKRIIRLAIEEITQNAAYRKNAEKLRDEMRRIDSRRATAAAIWDFIINKLGEEKRDALDAGQK

Foldseek 3Di:
DDDPVVVVVVVVLVVLVQADDDPPVRPDPVVVVVRVVVCVVDCVNVVSVVVVVVVVVVDPVVVVVVVVVVCCCCPVVVVVVVVVVVVVVD

pLDDT: mean 88.68, std 12.99, range [48.09, 98.44]

Radius of gyration: 22.98 Å; chains: 1; bounding box: 64×15×52 Å